Protein AF-A0A2U2BM88-F1 (afdb_monomer_lite)

Secondary structure (DSSP, 8-state):
------HHHHHHHBT-EEEEEETTTTEEEEEEEETTEEEE-SS--SS-SEEEEE-HHHHHHHHTTSS-HHHHHHTTSEEEEE-HHHHHHHHHHHHH--TTTS-HHHHHHHHHHHHHHHHHS--------

Foldseek 3Di:
DQQDQDPVLLVVQAPAWEWEEAPVVRFIWIWGRHPSDIDTDPDDDPDGQKYKYAHPVVVVCLLVVVDQPVRCVVVVRIDMDHDVVNSVSVSVSSVVDHNVVPDVVVVVVVVVVRVVVVVPDPPDDPDDD

InterPro domains:
  IPR003033 SCP2 sterol-binding domain [PF02036] (9-95)
  IPR036527 SCP2 sterol-binding domain superfamily [SSF55718] (12-101)

Radius of gyration: 15.26 Å; chains: 1; bounding box: 35×35×44 Å

Sequence (129 aa):
MRPHLPADIAERLEGRALRIQVADAGLAFDYTWRQGAFYPLSARAQSPDLILKADLWAFYQLLQRQEDPDTLFFNRRLSIEGDTELGLMVKNTLDALDPDILHPRAVLKQGKAALQDVLRRPIRTPASS

Structure (mmCIF, N/CA/C/O backbone):
data_AF-A0A2U2BM88-F1
#
_entry.id   AF-A0A2U2BM88-F1
#
loop_
_atom_site.group_PDB
_atom_site.id
_atom_site.type_symbol
_atom_site.label_atom_id
_atom_site.label_alt_id
_atom_site.label_comp_id
_atom_site.label_asym_id
_atom_site.label_entity_id
_atom_site.label_seq_id
_atom_site.pdbx_PDB_ins_code
_atom_site.Cartn_x
_atom_site.Cartn_y
_atom_site.Cartn_z
_atom_site.occupancy
_atom_site.B_iso_or_equiv
_atom_site.auth_seq_id
_atom_site.auth_comp_id
_atom_site.auth_asym_id
_atom_site.auth_atom_id
_atom_site.pdbx_PDB_model_num
ATOM 1 N N . MET A 1 1 ? -2.262 -14.088 -15.807 1.00 33.41 1 MET A N 1
ATOM 2 C CA . MET A 1 1 ? -0.830 -14.293 -15.495 1.00 33.41 1 MET A CA 1
ATOM 3 C C . MET A 1 1 ? -0.666 -14.255 -13.983 1.00 33.41 1 MET A C 1
ATOM 5 O O . MET A 1 1 ? -1.293 -13.408 -13.362 1.00 33.41 1 MET A O 1
ATOM 9 N N . ARG A 1 2 ? 0.070 -15.194 -13.373 1.00 41.22 2 ARG A N 1
ATOM 10 C CA . ARG A 1 2 ? 0.399 -15.109 -11.938 1.00 41.22 2 ARG A CA 1
ATOM 11 C C . ARG A 1 2 ? 1.487 -14.039 -11.780 1.00 41.22 2 ARG A C 1
ATOM 13 O O . ARG A 1 2 ? 2.423 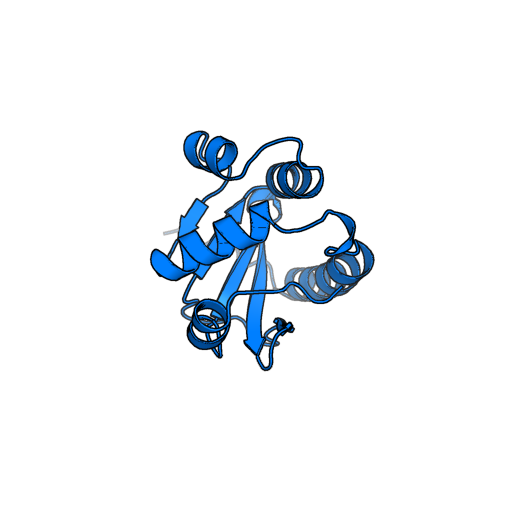-14.092 -12.577 1.00 41.22 2 ARG A O 1
ATOM 20 N N . PRO A 1 3 ? 1.384 -13.092 -10.832 1.00 49.81 3 PRO A N 1
ATOM 21 C CA . PRO A 1 3 ? 2.486 -12.175 -10.559 1.00 49.81 3 PRO A CA 1
ATOM 22 C C . PRO A 1 3 ? 3.726 -13.012 -10.224 1.00 49.81 3 PRO A C 1
ATOM 24 O O . PRO A 1 3 ? 3.693 -13.835 -9.309 1.00 49.81 3 PRO A O 1
ATOM 27 N N . HIS A 1 4 ? 4.781 -12.889 -11.030 1.00 49.75 4 HIS A N 1
ATOM 28 C CA . HIS A 1 4 ? 6.024 -13.621 -10.812 1.00 49.75 4 HIS A CA 1
ATOM 29 C C . HIS A 1 4 ? 6.876 -12.812 -9.839 1.00 49.75 4 HIS A C 1
ATOM 31 O O . HIS A 1 4 ? 7.665 -11.963 -10.242 1.00 49.75 4 HIS A O 1
ATOM 37 N N . LEU A 1 5 ? 6.644 -13.030 -8.548 1.00 59.03 5 LEU A N 1
ATOM 38 C CA . LEU A 1 5 ? 7.544 -12.540 -7.514 1.00 59.03 5 LEU A CA 1
ATOM 39 C C . LEU A 1 5 ? 8.797 -13.428 -7.503 1.00 59.03 5 LEU A C 1
ATOM 41 O O . LEU A 1 5 ? 8.654 -14.654 -7.541 1.00 59.03 5 LEU A O 1
ATOM 45 N N . PRO A 1 6 ? 10.004 -12.840 -7.460 1.00 64.56 6 PRO A N 1
ATOM 46 C CA . PRO A 1 6 ? 11.239 -13.571 -7.196 1.00 64.56 6 PRO A CA 1
ATOM 47 C C . PRO A 1 6 ? 11.098 -14.497 -5.973 1.00 64.56 6 PRO A C 1
ATOM 49 O O . PRO A 1 6 ? 10.375 -14.186 -5.024 1.00 64.56 6 PRO A O 1
ATOM 52 N N . ALA A 1 7 ? 11.716 -15.679 -6.014 1.00 64.62 7 ALA A N 1
ATOM 53 C CA . ALA A 1 7 ? 11.485 -16.732 -5.015 1.00 64.62 7 ALA A CA 1
ATOM 54 C C . ALA A 1 7 ? 11.897 -16.314 -3.589 1.00 64.62 7 ALA A C 1
ATOM 56 O O . ALA A 1 7 ? 11.189 -16.600 -2.627 1.00 64.62 7 ALA A O 1
ATOM 57 N N . ASP A 1 8 ? 12.989 -15.564 -3.479 1.00 66.31 8 ASP A N 1
ATOM 58 C CA . ASP A 1 8 ? 13.488 -14.923 -2.260 1.00 66.31 8 ASP A CA 1
ATOM 59 C C . ASP A 1 8 ? 12.481 -13.927 -1.666 1.00 66.31 8 ASP A C 1
ATOM 61 O O . ASP A 1 8 ? 12.292 -13.844 -0.454 1.00 66.31 8 ASP A O 1
ATOM 65 N N . ILE A 1 9 ? 11.779 -13.201 -2.530 1.00 66.25 9 ILE A N 1
ATOM 66 C CA . ILE A 1 9 ? 10.736 -12.253 -2.147 1.00 66.25 9 ILE A CA 1
ATOM 67 C C . ILE A 1 9 ? 9.479 -12.987 -1.659 1.00 66.25 9 ILE A C 1
ATOM 69 O O . ILE A 1 9 ? 8.889 -12.616 -0.641 1.00 66.25 9 ILE A O 1
ATOM 73 N N . ALA A 1 10 ? 9.078 -14.049 -2.362 1.00 65.94 10 ALA A N 1
ATOM 74 C CA . ALA A 1 10 ? 7.913 -14.849 -2.000 1.00 65.94 10 ALA A CA 1
ATOM 75 C C . ALA A 1 10 ? 8.076 -15.518 -0.624 1.00 65.94 10 ALA A C 1
ATOM 77 O O . ALA A 1 10 ? 7.137 -15.492 0.170 1.00 65.94 10 ALA A O 1
ATOM 78 N N . GLU A 1 11 ? 9.261 -16.054 -0.313 1.00 71.56 11 GLU A N 1
ATOM 79 C CA . GLU A 1 11 ? 9.562 -16.631 1.006 1.00 71.56 11 GLU A CA 1
ATOM 80 C C . GLU A 1 11 ? 9.498 -15.593 2.127 1.00 71.56 11 GLU A C 1
ATOM 82 O O . GLU A 1 11 ? 9.008 -15.875 3.219 1.00 71.56 11 GLU A O 1
ATOM 87 N N . ARG A 1 12 ? 9.955 -14.366 1.864 1.00 71.31 12 ARG A N 1
ATOM 88 C CA . ARG A 1 12 ? 9.958 -13.297 2.868 1.00 71.31 12 ARG A CA 1
ATOM 89 C C . ARG A 1 12 ? 8.579 -12.722 3.161 1.00 71.31 12 ARG A C 1
ATOM 91 O O . ARG A 1 12 ? 8.350 -12.271 4.285 1.00 71.31 12 ARG A O 1
ATOM 98 N N . LEU A 1 13 ? 7.691 -12.717 2.171 1.00 71.50 13 LEU A N 1
ATOM 99 C CA . LEU A 1 13 ? 6.299 -12.292 2.319 1.00 71.50 13 LEU A CA 1
ATOM 100 C C . LEU A 1 13 ? 5.420 -13.372 2.966 1.00 71.50 13 LEU A C 1
ATOM 102 O O . LEU A 1 13 ? 4.385 -13.034 3.546 1.00 71.50 13 LEU A O 1
ATOM 106 N N . GLU A 1 14 ? 5.815 -14.645 2.876 1.00 79.81 14 GLU A N 1
ATOM 107 C CA . GLU A 1 14 ? 5.028 -15.782 3.354 1.00 79.81 14 GLU A CA 1
ATOM 108 C C . GLU A 1 14 ? 4.610 -15.602 4.824 1.00 79.81 14 GLU A C 1
ATOM 110 O O . GLU A 1 14 ? 5.427 -15.424 5.728 1.00 79.81 14 GLU A O 1
ATOM 115 N N . GLY A 1 15 ? 3.299 -15.623 5.066 1.00 79.00 15 GLY A N 1
ATOM 116 C CA . GLY A 1 15 ? 2.716 -15.520 6.403 1.00 79.00 15 GLY A CA 1
ATOM 117 C C . GLY A 1 15 ? 2.721 -14.122 7.030 1.00 79.00 15 GLY A C 1
ATOM 118 O O . GLY A 1 15 ? 2.105 -13.959 8.084 1.00 79.00 15 GLY A O 1
ATOM 119 N N . ARG A 1 16 ? 3.329 -13.114 6.392 1.00 84.50 16 ARG A N 1
ATOM 120 C CA . ARG A 1 16 ? 3.327 -11.730 6.888 1.00 84.50 16 ARG A CA 1
ATOM 121 C C . ARG A 1 16 ? 1.996 -11.033 6.637 1.00 84.50 16 ARG A C 1
ATOM 123 O O . ARG A 1 16 ? 1.276 -11.371 5.692 1.00 84.50 16 ARG A O 1
ATOM 130 N N . ALA A 1 17 ? 1.658 -10.076 7.494 1.00 88.38 17 ALA A N 1
ATOM 131 C CA . ALA A 1 17 ? 0.442 -9.282 7.418 1.00 88.38 17 ALA A CA 1
ATOM 132 C C . ALA A 1 17 ? 0.713 -7.934 6.737 1.00 88.38 17 ALA A C 1
ATOM 134 O O . ALA A 1 17 ? 1.422 -7.076 7.258 1.00 88.38 17 ALA A O 1
ATOM 135 N N . LEU A 1 18 ? 0.090 -7.731 5.582 1.00 85.50 18 LEU A N 1
ATOM 136 C CA . LEU A 1 18 ? 0.124 -6.500 4.805 1.00 85.50 18 LEU A CA 1
ATOM 137 C C . LEU A 1 18 ? -1.191 -5.744 4.985 1.00 85.50 18 LEU A C 1
ATOM 139 O O . LEU A 1 18 ? -2.255 -6.325 4.800 1.00 85.50 18 LEU A O 1
ATOM 143 N N . ARG A 1 19 ? -1.144 -4.445 5.261 1.00 88.25 19 ARG A N 1
ATOM 144 C CA . ARG A 1 19 ? -2.326 -3.580 5.296 1.00 88.25 19 ARG A CA 1
ATOM 145 C C . ARG A 1 19 ? -2.321 -2.608 4.127 1.00 88.25 19 ARG A C 1
ATOM 147 O O . ARG A 1 19 ? -1.340 -1.911 3.912 1.00 88.25 19 ARG A O 1
ATOM 154 N N . ILE A 1 20 ? -3.452 -2.494 3.440 1.00 86.50 20 ILE A N 1
ATOM 155 C CA . ILE A 1 20 ? -3.740 -1.412 2.493 1.00 86.50 20 ILE A CA 1
ATOM 156 C C . ILE A 1 20 ? -4.779 -0.497 3.134 1.00 86.50 20 ILE A C 1
ATOM 158 O O . ILE A 1 20 ? -5.875 -0.948 3.466 1.00 86.50 20 ILE A O 1
ATOM 162 N N . GLN A 1 21 ? -4.450 0.777 3.313 1.00 90.25 21 GLN A N 1
ATOM 163 C CA . GLN A 1 21 ? -5.304 1.783 3.931 1.00 90.25 21 GLN A CA 1
ATOM 164 C C . GLN A 1 21 ? -5.658 2.888 2.934 1.00 90.25 21 GLN A C 1
ATOM 166 O O . GLN A 1 21 ? -4.780 3.580 2.427 1.00 90.25 21 GLN A O 1
ATOM 171 N N . VAL A 1 22 ? -6.957 3.081 2.712 1.00 88.44 22 VAL A N 1
ATOM 172 C CA . VAL A 1 22 ? -7.513 4.168 1.900 1.00 88.44 22 VAL A CA 1
ATOM 173 C C . VAL A 1 22 ? -7.887 5.304 2.850 1.00 88.44 22 VAL A C 1
ATOM 175 O O . VAL A 1 22 ? -8.869 5.194 3.591 1.00 88.44 22 VAL A O 1
ATOM 178 N N . ALA A 1 23 ? -7.037 6.328 2.923 1.00 89.00 23 ALA A N 1
ATOM 179 C CA . ALA A 1 23 ? -7.056 7.316 4.001 1.00 89.00 23 ALA A CA 1
ATOM 180 C C . ALA A 1 23 ? -8.306 8.211 3.969 1.00 89.00 23 ALA A C 1
ATOM 182 O O . ALA A 1 23 ? -8.996 8.307 4.985 1.00 89.00 23 ALA A O 1
ATOM 183 N N . ASP A 1 24 ? -8.632 8.776 2.808 1.00 87.56 24 ASP A N 1
ATOM 184 C CA . ASP A 1 24 ? -9.841 9.570 2.546 1.00 87.56 24 ASP A CA 1
ATOM 185 C C . ASP A 1 24 ? -11.163 8.810 2.776 1.00 87.56 24 ASP A C 1
ATOM 187 O O . ASP A 1 24 ? -12.164 9.415 3.157 1.00 87.56 24 ASP A O 1
ATOM 191 N N . ALA A 1 25 ? -11.173 7.483 2.612 1.00 82.94 25 ALA A N 1
ATOM 192 C CA . ALA A 1 25 ? -12.351 6.642 2.852 1.00 82.94 25 ALA A CA 1
ATOM 193 C C . ALA A 1 25 ? -12.413 6.017 4.263 1.00 82.94 25 ALA A C 1
ATOM 195 O O . ALA A 1 25 ? -13.406 5.373 4.608 1.00 82.94 25 ALA A O 1
ATOM 196 N N . GLY A 1 26 ? -11.352 6.131 5.071 1.00 86.50 26 GLY A N 1
ATOM 197 C CA . GLY A 1 26 ? -11.249 5.457 6.372 1.00 86.50 26 GLY A CA 1
ATOM 198 C C . GLY A 1 26 ? -11.242 3.920 6.294 1.00 86.50 26 GLY A C 1
ATOM 199 O O . GLY A 1 26 ? -11.495 3.245 7.297 1.00 86.50 26 GLY A O 1
ATOM 200 N N . LEU A 1 27 ? -10.960 3.350 5.118 1.00 84.81 27 LEU A N 1
ATOM 201 C CA . LEU A 1 27 ? -10.968 1.905 4.877 1.00 84.81 27 LEU A CA 1
ATOM 202 C C . LEU A 1 27 ? -9.579 1.311 5.095 1.00 84.81 27 LEU A C 1
ATOM 204 O O . LEU A 1 27 ? -8.565 1.929 4.779 1.00 84.81 27 LEU A O 1
ATOM 208 N N . ALA A 1 28 ? -9.530 0.080 5.601 1.00 85.62 28 ALA A N 1
ATOM 209 C CA . ALA A 1 28 ? -8.301 -0.698 5.643 1.00 85.62 28 ALA A CA 1
ATOM 210 C C . ALA A 1 28 ? -8.589 -2.174 5.380 1.00 85.62 28 ALA A C 1
ATOM 212 O O . ALA A 1 28 ? -9.561 -2.722 5.904 1.00 85.62 28 ALA A O 1
ATOM 213 N N . PHE A 1 29 ? -7.717 -2.793 4.598 1.00 81.69 29 PHE A N 1
ATOM 214 C CA . PHE A 1 29 ? -7.799 -4.179 4.170 1.00 81.69 29 PHE A CA 1
ATOM 215 C C . PHE A 1 29 ? -6.493 -4.868 4.529 1.00 81.69 29 PHE A C 1
ATOM 217 O O . PHE A 1 29 ? -5.427 -4.388 4.146 1.00 81.69 29 PHE A O 1
ATOM 224 N N . ASP A 1 30 ? -6.586 -5.985 5.239 1.00 84.69 30 ASP A N 1
ATOM 225 C CA . ASP A 1 30 ? -5.414 -6.750 5.637 1.00 84.69 30 ASP A CA 1
ATOM 226 C C . ASP A 1 30 ? -5.312 -8.012 4.778 1.00 84.69 30 ASP A C 1
ATOM 228 O O . ASP A 1 30 ? -6.305 -8.702 4.534 1.00 84.69 30 ASP A O 1
ATOM 232 N N . TYR A 1 31 ? -4.105 -8.310 4.321 1.00 80.81 31 TYR A N 1
ATOM 233 C CA . TYR A 1 31 ? -3.773 -9.432 3.459 1.00 80.81 31 TYR A CA 1
ATOM 234 C C . TYR A 1 31 ? -2.583 -10.188 4.025 1.00 80.81 31 TYR A C 1
ATOM 236 O O . TYR A 1 31 ? -1.791 -9.660 4.800 1.00 80.81 31 TYR A O 1
ATOM 244 N N . THR A 1 32 ? -2.431 -11.427 3.588 1.00 81.25 32 THR A N 1
ATOM 245 C CA . THR A 1 32 ? -1.222 -12.211 3.791 1.00 81.25 32 THR A CA 1
ATOM 246 C C . THR A 1 32 ? -0.809 -12.850 2.479 1.00 81.25 32 THR A C 1
ATOM 248 O O . THR A 1 32 ? -1.661 -13.193 1.657 1.00 81.25 32 THR A O 1
ATOM 251 N N . TRP A 1 33 ? 0.490 -12.993 2.259 1.00 71.12 33 TRP A N 1
ATOM 252 C CA . TRP A 1 33 ? 0.996 -13.790 1.152 1.00 71.12 33 TRP A CA 1
ATOM 253 C C . TRP A 1 33 ? 1.106 -15.239 1.608 1.00 71.12 33 TRP A C 1
ATOM 255 O O . TRP A 1 33 ? 1.736 -15.518 2.630 1.00 71.12 33 TRP A O 1
ATOM 265 N N . ARG A 1 34 ? 0.453 -16.151 0.886 1.00 70.00 34 ARG A N 1
ATOM 266 C CA . ARG A 1 34 ? 0.594 -17.591 1.108 1.00 70.00 34 ARG A CA 1
ATOM 267 C C . ARG A 1 34 ? 0.617 -18.342 -0.205 1.00 70.00 34 ARG A C 1
ATOM 269 O O . ARG A 1 34 ? -0.161 -18.024 -1.099 1.00 70.00 34 ARG A O 1
ATOM 276 N N . GLN A 1 35 ? 1.458 -19.364 -0.324 1.00 69.69 35 GLN A N 1
ATOM 277 C CA . GLN A 1 35 ? 1.456 -20.282 -1.478 1.00 69.69 35 GLN A CA 1
ATOM 278 C C . GLN A 1 35 ? 1.481 -19.571 -2.850 1.00 69.69 35 GLN A C 1
ATOM 280 O O . GLN A 1 35 ? 0.837 -20.009 -3.807 1.00 69.69 35 GLN A O 1
ATOM 285 N N . GLY A 1 36 ? 2.196 -18.449 -2.957 1.00 63.94 36 GLY A N 1
ATOM 286 C CA . GLY A 1 36 ? 2.323 -17.719 -4.219 1.00 63.94 36 GLY A CA 1
ATOM 287 C C . GLY A 1 36 ? 1.151 -16.789 -4.574 1.00 63.94 36 GLY A C 1
ATOM 288 O O . GLY A 1 36 ? 1.025 -16.407 -5.740 1.00 63.94 36 GLY A O 1
ATOM 289 N N . ALA A 1 37 ? 0.273 -16.449 -3.623 1.00 63.28 37 ALA A N 1
ATOM 290 C CA . ALA A 1 37 ? -0.830 -15.512 -3.841 1.00 63.28 37 ALA A CA 1
ATOM 291 C C . ALA A 1 37 ? -1.173 -14.677 -2.593 1.00 63.28 37 ALA A C 1
ATOM 293 O O . ALA A 1 37 ? -0.918 -15.079 -1.457 1.00 63.28 37 ALA A O 1
ATOM 294 N N . PHE A 1 38 ? -1.817 -13.524 -2.808 1.00 70.25 38 PHE A N 1
ATOM 295 C CA . PHE A 1 38 ? -2.397 -12.715 -1.734 1.00 70.25 38 PHE A CA 1
ATOM 296 C C . PHE A 1 38 ? -3.752 -13.274 -1.290 1.00 70.25 38 PHE A C 1
ATOM 298 O O . PHE A 1 38 ? -4.670 -13.434 -2.098 1.00 70.25 38 PHE A O 1
ATOM 305 N N . TYR A 1 39 ? -3.896 -13.498 0.013 1.00 72.56 39 TYR A N 1
ATOM 306 C CA . TYR A 1 39 ? -5.131 -13.916 0.664 1.00 72.56 39 TYR A CA 1
ATOM 307 C C . TYR A 1 39 ? -5.625 -12.822 1.611 1.00 72.56 39 TYR A C 1
ATOM 309 O O . TYR A 1 39 ? -4.827 -12.288 2.381 1.00 72.56 39 TYR A O 1
ATOM 317 N N . PRO A 1 40 ? -6.925 -12.484 1.600 1.00 74.44 40 PRO A N 1
ATOM 318 C CA . PRO A 1 40 ? -7.478 -11.553 2.573 1.00 74.44 40 PRO A CA 1
ATOM 319 C C . PRO A 1 40 ? -7.455 -12.174 3.975 1.00 74.44 40 PRO A C 1
ATOM 321 O O . PRO A 1 40 ? -7.824 -13.338 4.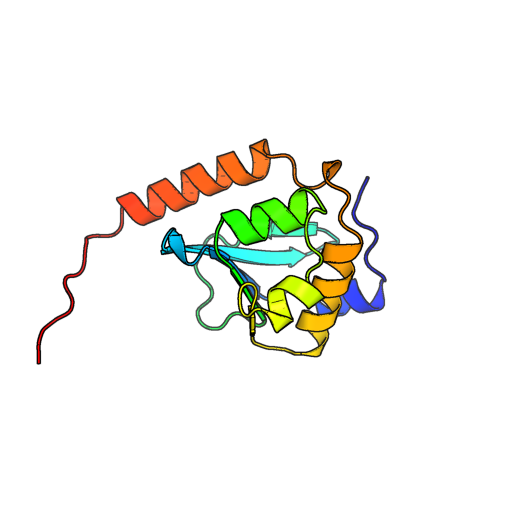155 1.00 74.44 40 PRO A O 1
ATOM 324 N N . LEU A 1 41 ? -7.067 -11.386 4.974 1.00 75.25 41 LEU A N 1
ATOM 325 C CA . LEU A 1 41 ? -7.225 -11.743 6.378 1.00 75.25 41 LEU A CA 1
ATOM 326 C C . LEU A 1 41 ? -8.651 -11.399 6.820 1.00 75.25 41 LEU A C 1
ATOM 328 O O . LEU A 1 41 ? -9.127 -10.279 6.654 1.00 75.25 41 LEU A O 1
ATOM 332 N N . SER A 1 42 ? -9.353 -12.381 7.383 1.00 70.88 42 SER A N 1
ATOM 333 C CA . SER A 1 42 ? -10.736 -12.231 7.855 1.00 70.88 42 SER A CA 1
ATOM 334 C C . SER A 1 42 ? -10.855 -11.411 9.143 1.00 70.88 42 SER A C 1
ATOM 336 O O . SER A 1 42 ? -11.931 -10.898 9.441 1.00 70.88 42 SER A O 1
ATOM 338 N N . ALA A 1 43 ? -9.759 -11.257 9.888 1.00 76.56 43 ALA A N 1
ATOM 339 C CA . ALA A 1 43 ? -9.663 -10.386 11.051 1.00 76.56 43 ALA A CA 1
ATOM 340 C C . ALA A 1 43 ? -8.570 -9.337 10.837 1.00 76.56 43 ALA A C 1
ATOM 342 O O . ALA A 1 43 ? -7.556 -9.600 10.189 1.00 76.56 43 ALA A O 1
ATOM 343 N N . ARG A 1 44 ? -8.772 -8.153 11.420 1.00 79.44 44 ARG A N 1
ATOM 344 C CA . ARG A 1 44 ? -7.801 -7.062 11.356 1.00 79.44 44 ARG A CA 1
ATOM 345 C C . ARG A 1 44 ? -6.551 -7.436 12.156 1.00 79.44 44 ARG A C 1
ATOM 347 O O . ARG A 1 44 ? -6.645 -7.730 13.347 1.00 79.44 44 ARG A O 1
ATOM 354 N N . ALA A 1 45 ? -5.392 -7.413 11.510 1.00 81.31 45 ALA A N 1
ATOM 355 C CA . ALA A 1 45 ? -4.102 -7.640 12.139 1.00 81.31 45 ALA A CA 1
ATOM 356 C C . ALA A 1 45 ? -3.830 -6.537 13.172 1.00 81.31 45 ALA A C 1
ATOM 358 O O . ALA A 1 45 ? -3.960 -5.343 12.880 1.00 81.31 45 ALA A O 1
ATOM 359 N N . GLN A 1 46 ? -3.461 -6.925 14.390 1.00 81.31 46 GLN A N 1
ATOM 360 C CA . GLN A 1 46 ? -3.155 -5.961 15.452 1.00 81.31 46 GLN A CA 1
ATOM 361 C C . GLN A 1 46 ? -1.859 -5.198 15.144 1.00 81.31 46 GLN A C 1
ATOM 363 O O . GLN A 1 46 ? -1.805 -3.983 15.312 1.00 81.31 46 GLN A O 1
ATOM 368 N N . SER A 1 47 ? -0.867 -5.903 14.601 1.00 85.19 47 SER A N 1
ATOM 369 C CA . SER A 1 47 ? 0.438 -5.381 14.198 1.00 85.19 47 SER A CA 1
ATOM 370 C C . SER A 1 47 ? 0.766 -5.861 12.777 1.00 85.19 47 SER A C 1
ATOM 372 O O . SER A 1 47 ? 1.376 -6.919 12.626 1.00 85.19 47 SER A O 1
ATOM 374 N N . PRO A 1 48 ? 0.294 -5.168 11.725 1.00 89.25 48 PRO A N 1
ATOM 375 C CA . PRO A 1 48 ? 0.710 -5.486 10.362 1.00 89.25 48 PRO A CA 1
ATOM 376 C C . PRO A 1 48 ? 2.216 -5.235 10.193 1.00 89.25 48 PRO A C 1
ATOM 378 O O . PRO A 1 48 ? 2.735 -4.239 10.695 1.00 89.25 48 PRO A O 1
ATOM 381 N N . ASP A 1 49 ? 2.895 -6.124 9.473 1.00 89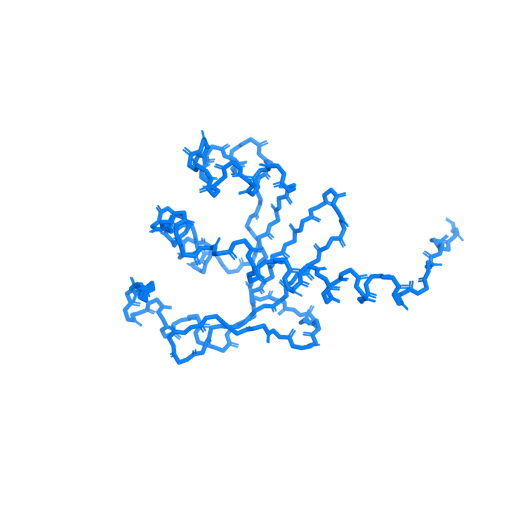.75 49 ASP A N 1
ATOM 382 C CA . ASP A 1 49 ? 4.326 -6.030 9.162 1.00 89.75 49 ASP A CA 1
ATOM 383 C C . ASP A 1 49 ? 4.628 -4.902 8.167 1.00 89.75 49 ASP A C 1
ATOM 385 O O . ASP A 1 49 ? 5.732 -4.357 8.145 1.00 89.75 49 ASP A O 1
ATOM 389 N N . LEU A 1 50 ? 3.641 -4.557 7.336 1.00 89.19 50 LEU A N 1
ATOM 390 C CA . LEU A 1 50 ? 3.726 -3.461 6.384 1.00 89.19 50 LEU A CA 1
ATOM 391 C C . LEU A 1 50 ? 2.358 -2.802 6.188 1.00 89.19 50 LEU A C 1
ATOM 393 O O . LEU A 1 50 ? 1.336 -3.483 6.085 1.00 89.19 50 LEU A O 1
ATOM 397 N N . ILE A 1 51 ? 2.336 -1.478 6.099 1.00 90.44 51 ILE A N 1
ATOM 398 C CA . ILE A 1 51 ? 1.155 -0.665 5.820 1.00 90.44 51 ILE A CA 1
ATOM 399 C C . ILE A 1 51 ? 1.441 0.187 4.586 1.00 90.44 51 ILE A C 1
ATOM 401 O O . ILE A 1 51 ? 2.340 1.021 4.611 1.00 90.44 51 ILE A O 1
ATOM 405 N N . LEU A 1 52 ? 0.643 0.021 3.534 1.00 88.69 52 LEU A N 1
ATOM 406 C CA . LEU A 1 52 ? 0.521 1.001 2.460 1.00 88.69 52 LEU A CA 1
ATOM 407 C C . LEU A 1 52 ? -0.670 1.891 2.741 1.00 88.69 52 LEU A C 1
ATOM 409 O O . LEU A 1 52 ? -1.783 1.396 2.934 1.00 88.69 52 LEU A O 1
ATOM 413 N N . LYS A 1 53 ? -0.465 3.198 2.686 1.00 92.19 53 LYS A N 1
ATOM 414 C CA . LYS A 1 53 ? -1.527 4.171 2.900 1.00 92.19 53 LYS A CA 1
ATOM 415 C C . LYS A 1 53 ? -1.497 5.233 1.815 1.00 92.19 53 LYS A C 1
ATOM 417 O O . LYS A 1 53 ? -0.463 5.839 1.564 1.00 92.19 53 LYS A O 1
ATOM 422 N N . ALA A 1 54 ? -2.646 5.472 1.201 1.00 89.62 54 ALA A N 1
ATOM 423 C CA . ALA A 1 54 ? -2.845 6.539 0.230 1.00 89.62 54 ALA A CA 1
ATOM 424 C C . ALA A 1 54 ? -4.332 6.905 0.164 1.00 89.62 54 ALA A C 1
ATOM 426 O O . ALA A 1 54 ? -5.181 6.170 0.674 1.00 89.62 54 ALA A O 1
ATOM 427 N N . ASP A 1 55 ? -4.659 8.024 -0.472 1.00 90.75 55 ASP A N 1
ATOM 428 C CA . ASP A 1 55 ? -6.045 8.319 -0.845 1.00 90.75 55 ASP A CA 1
ATOM 429 C C . ASP A 1 55 ? -6.479 7.447 -2.027 1.00 90.75 55 ASP A C 1
ATOM 431 O O . ASP A 1 55 ? -5.646 6.988 -2.821 1.00 90.75 55 ASP A O 1
ATOM 435 N N . LEU A 1 56 ? -7.789 7.246 -2.188 1.00 87.00 56 LEU A N 1
ATOM 436 C CA . LEU A 1 56 ? -8.332 6.424 -3.270 1.00 87.00 56 LEU A CA 1
ATOM 437 C C . LEU A 1 56 ? -7.844 6.897 -4.644 1.00 87.00 56 LEU A C 1
ATOM 439 O O . LEU A 1 56 ? -7.524 6.081 -5.508 1.00 87.00 56 LEU A O 1
ATOM 443 N N . TRP A 1 57 ? -7.746 8.215 -4.831 1.00 88.94 57 TRP A N 1
ATOM 444 C CA . TRP A 1 57 ? -7.254 8.803 -6.073 1.00 88.94 57 TRP A CA 1
ATOM 445 C C . TRP A 1 57 ? -5.780 8.479 -6.346 1.00 88.94 57 TRP A C 1
ATOM 447 O O . TRP A 1 57 ? -5.422 8.177 -7.479 1.00 88.94 57 TRP A O 1
ATOM 457 N N . ALA A 1 58 ? -4.924 8.485 -5.323 1.00 87.56 58 ALA A N 1
ATOM 458 C CA . ALA A 1 58 ? -3.516 8.129 -5.484 1.00 87.56 58 ALA A CA 1
ATOM 459 C C . ALA A 1 58 ? -3.354 6.640 -5.831 1.00 87.56 58 ALA A C 1
ATOM 461 O O . ALA A 1 58 ? -2.596 6.304 -6.739 1.00 87.56 58 ALA A O 1
ATOM 462 N N . PHE A 1 59 ? -4.136 5.753 -5.202 1.00 84.25 59 PHE A N 1
ATOM 463 C CA . PHE A 1 59 ? -4.195 4.352 -5.631 1.00 84.25 59 PHE A CA 1
ATOM 464 C C . PHE A 1 59 ? -4.687 4.216 -7.072 1.00 84.25 59 PHE A C 1
ATOM 466 O O . PHE A 1 59 ? -4.108 3.458 -7.840 1.00 84.25 59 PHE A O 1
ATOM 473 N N . TYR A 1 60 ? -5.717 4.963 -7.470 1.00 84.25 60 TYR A N 1
ATOM 474 C CA . TYR A 1 60 ? -6.195 4.952 -8.851 1.00 84.25 60 TYR A CA 1
ATOM 475 C C . TYR A 1 60 ? -5.112 5.399 -9.845 1.00 84.25 60 TYR A C 1
ATOM 477 O O . TYR A 1 60 ? -4.937 4.757 -10.878 1.00 84.25 60 TYR A O 1
ATOM 485 N N . GLN A 1 61 ? -4.339 6.441 -9.526 1.00 86.31 61 GLN A N 1
ATOM 486 C CA . GLN A 1 61 ? -3.231 6.887 -10.374 1.00 86.31 61 GLN A CA 1
ATOM 487 C C . GLN A 1 61 ? -2.124 5.832 -10.507 1.00 86.31 61 GLN A C 1
ATOM 489 O O . GLN A 1 61 ? -1.629 5.650 -11.619 1.00 86.31 61 GLN A O 1
ATOM 494 N N . LEU A 1 62 ? -1.802 5.095 -9.434 1.00 80.56 62 LEU A N 1
ATOM 495 C CA . LEU A 1 62 ? -0.882 3.948 -9.495 1.00 80.56 62 LEU A CA 1
ATOM 496 C C . LEU A 1 62 ? -1.401 2.861 -10.438 1.00 80.56 62 LEU A C 1
ATOM 498 O O . LEU A 1 62 ? -0.675 2.400 -11.314 1.00 80.56 62 LEU A O 1
ATOM 502 N N . LEU A 1 63 ? -2.674 2.479 -10.295 1.00 77.88 63 LEU A N 1
ATOM 503 C CA . LEU A 1 63 ? -3.290 1.434 -11.123 1.00 77.88 63 LEU A CA 1
ATOM 504 C C . LEU A 1 63 ? -3.306 1.803 -12.603 1.00 77.88 63 LEU A C 1
ATOM 506 O O . LEU A 1 63 ? -3.062 0.955 -13.455 1.00 77.88 63 LEU A O 1
ATOM 510 N N . GLN A 1 64 ? -3.569 3.073 -12.902 1.00 79.62 64 GLN A N 1
ATOM 511 C CA . GLN A 1 64 ? -3.597 3.588 -14.267 1.00 79.62 64 GLN A CA 1
ATOM 512 C C . GLN A 1 64 ? -2.202 3.938 -14.806 1.00 79.62 64 GLN A C 1
ATOM 514 O O . GLN A 1 64 ? -2.116 4.451 -15.921 1.00 79.62 64 GLN A O 1
ATOM 519 N N . ARG A 1 65 ? -1.131 3.709 -14.026 1.00 78.94 65 ARG A N 1
ATOM 520 C CA . ARG A 1 65 ? 0.246 4.139 -14.327 1.00 78.94 65 ARG A CA 1
ATOM 521 C C . ARG A 1 65 ? 0.344 5.623 -14.717 1.00 78.94 65 ARG A C 1
ATOM 523 O O . ARG A 1 65 ? 1.168 6.003 -15.542 1.00 78.94 65 ARG A O 1
ATOM 530 N N . GLN A 1 66 ? -0.526 6.459 -14.149 1.00 86.50 66 GLN A N 1
ATOM 531 C CA . GLN A 1 66 ? -0.498 7.912 -14.352 1.00 86.50 66 GLN A CA 1
ATOM 532 C C . GLN A 1 66 ? 0.584 8.578 -13.506 1.00 86.50 66 GLN A C 1
ATOM 534 O O . GLN A 1 66 ? 1.142 9.586 -13.918 1.00 86.50 66 GLN A O 1
ATOM 539 N N . GLU A 1 67 ? 0.847 8.017 -12.328 1.00 86.56 67 GLU A N 1
ATOM 540 C CA . GLU A 1 67 ? 1.893 8.443 -11.403 1.00 86.56 67 GLU A CA 1
ATOM 541 C C . GLU A 1 67 ? 2.625 7.194 -10.919 1.00 86.56 67 GLU A C 1
ATOM 543 O O . GLU A 1 67 ? 1.993 6.163 -10.668 1.00 86.56 67 GLU A O 1
ATOM 548 N N . ASP A 1 68 ? 3.939 7.288 -10.770 1.00 85.56 68 ASP A N 1
ATOM 549 C CA . ASP A 1 68 ? 4.756 6.232 -10.185 1.00 85.56 68 ASP A CA 1
ATOM 550 C C . ASP A 1 68 ? 4.738 6.300 -8.636 1.00 85.56 68 ASP A C 1
ATOM 552 O O . ASP A 1 68 ? 4.448 7.352 -8.044 1.00 85.56 68 ASP A O 1
ATOM 556 N N . PRO A 1 69 ? 5.007 5.180 -7.937 1.00 84.25 69 PRO A N 1
ATOM 557 C CA . PRO A 1 69 ? 4.967 5.141 -6.478 1.00 84.25 69 PRO A CA 1
ATOM 558 C C . PRO A 1 69 ? 6.027 6.019 -5.816 1.00 84.25 69 PRO A C 1
ATOM 560 O O . PRO A 1 69 ? 5.762 6.525 -4.724 1.00 84.25 69 PRO A O 1
ATOM 563 N N . ASP A 1 70 ? 7.177 6.249 -6.455 1.00 87.38 70 ASP A N 1
ATOM 564 C CA . ASP A 1 70 ? 8.212 7.132 -5.918 1.00 87.38 70 ASP A CA 1
ATOM 565 C C . ASP A 1 70 ? 7.719 8.584 -5.906 1.00 87.38 70 ASP A C 1
ATOM 567 O O . ASP A 1 70 ? 7.758 9.238 -4.863 1.00 87.38 70 ASP A O 1
ATOM 571 N N . THR A 1 71 ? 7.148 9.069 -7.009 1.00 89.44 71 THR A N 1
ATOM 572 C CA . THR A 1 71 ? 6.544 10.404 -7.114 1.00 89.44 71 THR A CA 1
ATOM 573 C C . THR A 1 71 ? 5.440 10.603 -6.078 1.00 89.44 71 THR A C 1
ATOM 575 O O . THR A 1 71 ? 5.401 11.627 -5.385 1.00 89.44 71 THR A O 1
ATOM 578 N N . LEU A 1 72 ? 4.546 9.625 -5.907 1.00 89.38 72 LEU A N 1
ATOM 579 C CA . LEU A 1 72 ? 3.497 9.713 -4.888 1.00 89.38 72 LEU A CA 1
ATOM 580 C C . LEU A 1 72 ? 4.062 9.681 -3.465 1.00 89.38 72 LEU A C 1
ATOM 582 O O . LEU A 1 72 ? 3.546 10.391 -2.598 1.00 89.38 72 LEU A O 1
ATOM 586 N N . PHE A 1 73 ? 5.120 8.907 -3.222 1.00 88.81 73 PHE A N 1
ATOM 587 C CA . PHE A 1 73 ? 5.800 8.854 -1.932 1.00 88.81 73 PHE A CA 1
ATOM 588 C C . PHE A 1 73 ? 6.487 10.182 -1.592 1.00 88.81 73 PHE A C 1
ATOM 590 O O . PHE A 1 73 ? 6.250 10.740 -0.517 1.00 88.81 73 PHE A O 1
ATOM 597 N N . PHE A 1 74 ? 7.255 10.753 -2.524 1.00 90.44 74 PHE A N 1
ATOM 598 C CA . PHE A 1 74 ? 7.907 12.056 -2.351 1.00 90.44 74 PHE A CA 1
ATOM 599 C C . PHE A 1 74 ? 6.897 13.182 -2.112 1.00 90.44 74 PHE A C 1
ATOM 601 O O . PHE A 1 74 ? 7.122 14.052 -1.270 1.00 90.44 74 PHE A O 1
ATOM 608 N N . ASN A 1 75 ? 5.741 13.120 -2.778 1.00 93.88 75 ASN A N 1
ATOM 609 C CA . ASN A 1 75 ? 4.644 14.065 -2.581 1.00 93.88 75 ASN A CA 1
ATOM 610 C C . ASN A 1 75 ? 3.797 13.783 -1.327 1.00 93.88 75 ASN A C 1
ATOM 612 O O . ASN A 1 75 ? 2.816 14.486 -1.085 1.00 93.88 75 ASN A O 1
ATOM 616 N N . ARG A 1 76 ? 4.153 12.773 -0.517 1.00 92.56 76 ARG A N 1
ATOM 617 C CA . ARG A 1 76 ? 3.433 12.356 0.704 1.00 92.56 76 ARG A CA 1
ATOM 618 C C . ARG A 1 76 ? 1.981 11.934 0.443 1.00 92.56 76 ARG A C 1
ATOM 620 O O . ARG A 1 76 ? 1.141 11.992 1.338 1.00 92.56 76 ARG A O 1
ATOM 627 N N . ARG A 1 77 ? 1.694 11.513 -0.790 1.00 93.19 77 ARG A N 1
ATOM 628 C CA . ARG A 1 77 ? 0.396 10.997 -1.252 1.00 93.19 77 ARG A CA 1
ATOM 629 C C . ARG A 1 77 ? 0.310 9.474 -1.135 1.00 93.19 77 ARG A C 1
ATOM 631 O O . ARG A 1 77 ? -0.789 8.930 -1.143 1.00 93.19 77 ARG A O 1
ATOM 638 N N . LEU A 1 78 ? 1.460 8.815 -1.004 1.00 90.81 78 LEU A N 1
ATOM 639 C CA . LEU A 1 78 ? 1.628 7.410 -0.653 1.00 90.81 78 LEU A CA 1
ATOM 640 C C . LEU A 1 78 ? 2.590 7.325 0.539 1.00 90.81 78 LEU A C 1
ATOM 642 O O . LEU A 1 78 ? 3.638 7.963 0.531 1.00 90.81 78 LEU A O 1
ATOM 646 N N . SER A 1 79 ? 2.263 6.537 1.558 1.00 91.44 79 SER A N 1
ATOM 647 C CA . SER A 1 79 ? 3.209 6.141 2.602 1.00 91.44 79 SER A CA 1
ATOM 648 C C . SER A 1 79 ? 3.306 4.625 2.691 1.00 91.44 79 SER A C 1
ATOM 650 O O . SER A 1 79 ? 2.336 3.900 2.456 1.00 91.44 79 SER A O 1
ATOM 652 N N . ILE A 1 80 ? 4.512 4.163 3.010 1.00 89.56 80 ILE A N 1
ATOM 653 C CA . ILE A 1 80 ? 4.833 2.765 3.264 1.00 89.56 80 ILE A CA 1
ATOM 654 C C . ILE A 1 80 ? 5.491 2.727 4.642 1.00 89.56 80 ILE A C 1
ATOM 656 O O . ILE A 1 80 ? 6.537 3.339 4.847 1.00 89.56 80 ILE A O 1
ATOM 660 N N . GLU A 1 81 ? 4.845 2.070 5.598 1.00 90.81 81 GLU A N 1
ATOM 661 C CA . GLU A 1 81 ? 5.269 2.007 7.000 1.00 90.81 81 GLU A CA 1
ATOM 662 C C . GLU A 1 81 ? 5.461 0.547 7.415 1.00 90.81 81 GLU A C 1
ATOM 664 O O . GLU A 1 81 ? 4.669 -0.307 7.023 1.00 90.81 81 GLU A O 1
ATOM 669 N N . GLY A 1 82 ? 6.477 0.255 8.227 1.00 87.56 82 GLY A N 1
ATOM 670 C CA . GLY A 1 82 ? 6.787 -1.103 8.684 1.00 87.56 82 GLY A CA 1
ATOM 671 C C . GLY A 1 82 ? 8.157 -1.575 8.205 1.00 87.56 82 GLY A C 1
ATOM 672 O O . GLY A 1 82 ? 9.109 -0.797 8.192 1.00 87.56 82 GLY A O 1
ATOM 673 N N . ASP A 1 83 ? 8.263 -2.852 7.846 1.00 85.50 83 ASP A N 1
ATOM 674 C CA . ASP A 1 83 ? 9.510 -3.462 7.380 1.00 85.50 83 ASP A CA 1
ATOM 675 C C . ASP A 1 83 ? 9.956 -2.843 6.042 1.00 85.50 83 ASP A C 1
ATOM 677 O O . ASP A 1 83 ? 9.314 -3.011 5.005 1.00 85.50 83 ASP A O 1
ATOM 681 N N . THR A 1 84 ? 11.077 -2.123 6.065 1.00 77.00 84 THR A N 1
ATOM 682 C CA . THR A 1 84 ? 11.626 -1.418 4.900 1.00 77.00 84 THR A CA 1
ATOM 683 C C . THR A 1 84 ? 11.920 -2.347 3.721 1.00 77.00 84 THR A C 1
ATOM 685 O O . THR A 1 84 ? 11.723 -1.956 2.570 1.00 77.00 84 THR A O 1
ATOM 688 N N . GLU A 1 85 ? 12.370 -3.578 3.974 1.00 75.38 85 GLU A N 1
ATOM 689 C CA . GLU A 1 85 ? 12.679 -4.534 2.909 1.00 75.38 85 GLU A CA 1
ATOM 690 C C . GLU A 1 85 ? 11.394 -5.062 2.258 1.00 75.38 85 GLU A C 1
ATOM 692 O O . GLU A 1 85 ? 11.334 -5.181 1.032 1.00 75.38 85 GLU A O 1
ATOM 697 N N . LEU A 1 86 ? 10.334 -5.290 3.045 1.00 73.75 86 LEU A N 1
ATOM 698 C CA . LEU A 1 86 ? 8.999 -5.567 2.499 1.00 73.75 86 LEU A CA 1
ATOM 699 C C . LEU A 1 86 ? 8.435 -4.362 1.741 1.00 73.75 86 LEU A C 1
ATOM 701 O O . LEU A 1 86 ? 7.790 -4.531 0.708 1.00 73.75 86 LEU A O 1
ATOM 705 N N . GLY A 1 87 ? 8.687 -3.151 2.239 1.00 75.25 87 GLY A N 1
ATOM 706 C CA . GLY A 1 87 ? 8.280 -1.907 1.596 1.00 75.25 87 GLY A CA 1
ATOM 707 C C . GLY A 1 87 ? 8.859 -1.767 0.194 1.00 75.25 87 GLY A C 1
ATOM 708 O O . GLY A 1 87 ? 8.123 -1.502 -0.756 1.00 75.25 87 GLY A O 1
ATOM 709 N N . LEU A 1 88 ? 10.157 -2.036 0.047 1.00 76.12 88 LEU A N 1
ATOM 710 C CA . LEU A 1 88 ? 10.833 -2.038 -1.248 1.00 76.12 88 LEU A CA 1
ATOM 711 C C . LEU A 1 88 ? 10.283 -3.129 -2.181 1.00 76.12 88 LEU A C 1
ATOM 713 O O . LEU A 1 88 ? 10.050 -2.882 -3.361 1.00 76.12 88 LEU A O 1
ATOM 717 N N . MET A 1 89 ? 10.015 -4.320 -1.644 1.00 68.75 89 MET A N 1
ATOM 718 C CA . MET A 1 89 ? 9.398 -5.434 -2.375 1.00 68.75 89 MET A CA 1
ATOM 719 C C . MET A 1 89 ? 8.024 -5.087 -2.938 1.00 68.75 89 MET A C 1
ATOM 721 O O . MET A 1 89 ? 7.728 -5.343 -4.107 1.00 68.75 89 MET A O 1
ATOM 725 N N . VAL A 1 90 ? 7.173 -4.507 -2.099 1.00 72.81 90 VAL A N 1
ATOM 726 C CA . VAL A 1 90 ? 5.839 -4.083 -2.497 1.00 72.81 90 VAL A CA 1
ATOM 727 C C . VAL A 1 90 ? 5.927 -2.969 -3.529 1.00 72.81 90 VAL A C 1
ATOM 729 O O . VAL A 1 90 ? 5.180 -3.019 -4.500 1.00 72.81 90 VAL A O 1
ATOM 732 N N . LYS A 1 91 ? 6.867 -2.029 -3.388 1.00 72.00 91 LYS A N 1
ATOM 733 C CA . LYS A 1 91 ? 7.118 -1.002 -4.404 1.00 72.00 91 LYS A CA 1
ATOM 734 C C . LYS A 1 91 ? 7.462 -1.621 -5.761 1.00 72.00 91 LYS A C 1
ATOM 736 O O . LYS A 1 91 ? 6.774 -1.352 -6.736 1.00 72.00 91 LYS A O 1
ATOM 741 N N . ASN A 1 92 ? 8.422 -2.548 -5.791 1.00 67.94 92 ASN A N 1
ATOM 742 C CA . ASN A 1 92 ? 8.801 -3.267 -7.013 1.00 67.94 92 ASN A CA 1
ATOM 743 C C . ASN A 1 92 ? 7.625 -4.060 -7.606 1.00 67.94 92 ASN A C 1
ATOM 745 O O . ASN A 1 92 ? 7.498 -4.193 -8.821 1.00 67.94 92 ASN A O 1
ATOM 749 N N . THR A 1 93 ? 6.749 -4.589 -6.749 1.00 65.31 93 THR A N 1
ATOM 750 C CA . THR A 1 93 ? 5.531 -5.281 -7.186 1.00 65.31 93 THR A CA 1
ATOM 751 C C . THR A 1 93 ? 4.535 -4.299 -7.789 1.00 65.31 93 THR A C 1
ATOM 753 O O . THR A 1 93 ? 3.982 -4.598 -8.838 1.00 65.31 93 THR A O 1
ATOM 756 N N . LEU A 1 94 ? 4.321 -3.133 -7.172 1.00 66.62 94 LEU A N 1
ATOM 757 C CA . LEU A 1 94 ? 3.473 -2.065 -7.706 1.00 66.62 94 LEU A CA 1
ATOM 758 C C . LEU A 1 94 ? 3.978 -1.573 -9.069 1.00 66.62 94 LEU A C 1
ATOM 760 O O . LEU A 1 94 ? 3.167 -1.413 -9.976 1.00 66.62 94 LEU A O 1
ATOM 764 N N . ASP A 1 95 ? 5.293 -1.425 -9.240 1.00 65.38 95 ASP A N 1
ATOM 765 C CA . ASP A 1 95 ? 5.909 -1.077 -10.527 1.00 65.38 95 ASP A CA 1
ATOM 766 C C . ASP A 1 95 ? 5.638 -2.160 -11.594 1.00 65.38 95 ASP A C 1
ATOM 768 O O . ASP A 1 95 ? 5.302 -1.868 -12.749 1.00 65.38 95 ASP A O 1
ATOM 772 N N . ALA A 1 96 ? 5.722 -3.433 -11.192 1.00 59.44 96 ALA A N 1
ATOM 773 C CA . ALA A 1 96 ? 5.522 -4.594 -12.058 1.00 59.44 96 ALA A CA 1
ATOM 774 C C . ALA A 1 96 ? 4.047 -4.985 -12.285 1.00 59.44 96 ALA A C 1
ATOM 776 O O . ALA A 1 96 ? 3.769 -5.785 -13.182 1.00 59.44 96 ALA A O 1
ATOM 777 N N . LEU A 1 97 ? 3.094 -4.461 -11.503 1.00 57.00 97 LEU A N 1
ATOM 778 C CA . LEU A 1 97 ? 1.671 -4.778 -11.644 1.00 57.00 97 LEU A CA 1
ATOM 779 C C . LEU A 1 97 ? 1.152 -4.232 -12.973 1.00 57.00 97 LEU A C 1
ATOM 781 O O . LEU A 1 97 ? 0.988 -3.028 -13.152 1.00 57.00 97 LEU A O 1
ATOM 785 N N . ASP A 1 98 ? 0.845 -5.133 -13.903 1.00 48.88 98 ASP A N 1
ATOM 786 C CA . ASP A 1 98 ? 0.020 -4.782 -15.051 1.00 48.88 98 ASP A CA 1
ATOM 787 C C . ASP A 1 98 ? -1.394 -4.394 -14.573 1.00 48.88 98 ASP A C 1
ATOM 789 O O . ASP A 1 98 ? -1.945 -5.096 -13.714 1.00 48.88 98 ASP A O 1
ATOM 793 N N . PRO A 1 99 ? -2.021 -3.332 -15.121 1.00 46.72 99 PRO A N 1
ATOM 794 C CA . PRO A 1 99 ? -3.392 -2.928 -14.789 1.00 46.72 99 PRO A CA 1
ATOM 795 C C . PRO A 1 99 ? -4.422 -4.062 -14.930 1.00 46.72 99 PRO A C 1
ATOM 797 O O . PRO A 1 99 ? -5.470 -4.032 -14.286 1.00 46.72 99 PRO A O 1
ATOM 800 N N . ASP A 1 100 ? -4.104 -5.108 -15.695 1.00 42.84 100 ASP A N 1
ATOM 801 C CA . ASP A 1 100 ? -4.939 -6.299 -15.860 1.00 42.84 100 ASP A CA 1
ATOM 802 C C . ASP A 1 100 ? -4.962 -7.243 -14.639 1.00 42.84 100 ASP A C 1
ATOM 804 O O . ASP A 1 100 ? -5.838 -8.105 -14.545 1.00 42.84 100 ASP A O 1
ATOM 808 N N . ILE A 1 101 ? -4.037 -7.107 -13.679 1.00 43.34 101 ILE A N 1
ATOM 809 C CA . ILE A 1 101 ? -3.940 -8.012 -12.515 1.00 43.34 101 ILE A CA 1
ATOM 810 C C . ILE A 1 101 ? -4.885 -7.580 -11.381 1.00 43.34 101 ILE A C 1
ATOM 812 O O . ILE A 1 101 ? -5.418 -8.425 -10.654 1.00 43.34 101 ILE A O 1
ATOM 816 N N . LEU A 1 102 ? -5.182 -6.284 -11.261 1.00 44.75 102 LEU A N 1
ATOM 817 C CA . LEU A 1 102 ? -6.160 -5.767 -10.303 1.00 44.75 102 LEU A CA 1
ATOM 818 C C . LEU A 1 102 ? -7.529 -5.655 -10.961 1.00 44.75 102 LEU A C 1
ATOM 820 O O . LEU A 1 102 ? -8.034 -4.571 -11.235 1.00 44.75 102 LEU A O 1
ATOM 824 N N . HIS A 1 103 ? -8.169 -6.805 -11.187 1.00 44.50 103 HIS A N 1
ATOM 825 C CA . HIS A 1 103 ? -9.551 -6.809 -11.648 1.00 44.50 103 HIS A CA 1
ATOM 826 C C . HIS A 1 103 ? -10.423 -5.988 -10.679 1.00 44.50 103 HIS A C 1
ATOM 828 O O . HIS A 1 103 ? -10.593 -6.393 -9.520 1.00 44.50 103 HIS A O 1
ATOM 834 N N . PRO A 1 104 ? -11.078 -4.905 -11.149 1.00 42.38 104 PRO A N 1
ATOM 835 C CA . PRO A 1 104 ? -11.919 -4.043 -10.320 1.00 42.38 104 PRO A CA 1
ATOM 836 C C . PRO A 1 104 ? -12.990 -4.829 -9.565 1.00 42.38 104 PRO A C 1
ATOM 838 O O . PRO A 1 104 ? -13.392 -4.463 -8.472 1.00 42.38 104 PRO A O 1
ATOM 841 N N . ARG A 1 105 ? -13.424 -5.974 -10.105 1.00 43.91 105 ARG A N 1
ATOM 842 C CA . ARG A 1 105 ? -14.391 -6.876 -9.467 1.00 43.91 105 ARG A CA 1
ATOM 843 C C . ARG A 1 105 ? -13.899 -7.519 -8.166 1.00 43.91 105 ARG A C 1
ATOM 845 O O . ARG A 1 105 ? -14.726 -7.740 -7.284 1.00 43.91 105 ARG A O 1
ATOM 852 N N . ALA A 1 106 ? -12.611 -7.833 -8.034 1.00 47.78 106 ALA A N 1
ATOM 853 C CA . ALA A 1 106 ? -12.055 -8.379 -6.793 1.00 47.78 106 ALA A CA 1
ATOM 854 C C . ALA A 1 106 ? -11.998 -7.291 -5.710 1.00 47.78 106 ALA A C 1
ATOM 856 O O . ALA A 1 106 ? -12.489 -7.499 -4.598 1.00 47.78 106 ALA A O 1
ATOM 857 N N . VAL A 1 107 ? -11.537 -6.097 -6.099 1.00 50.28 107 VAL A N 1
ATOM 858 C CA . VAL A 1 107 ? -11.518 -4.895 -5.254 1.00 50.28 107 VAL A CA 1
ATOM 859 C C . VAL A 1 107 ? -12.936 -4.476 -4.856 1.00 50.28 107 VAL A C 1
ATOM 861 O O . VAL A 1 107 ? -13.174 -4.180 -3.696 1.00 50.28 107 VAL A O 1
ATOM 864 N N . LEU A 1 108 ? -13.918 -4.533 -5.760 1.00 50.88 108 LEU A N 1
ATOM 865 C CA . LEU A 1 108 ? -15.321 -4.194 -5.481 1.00 50.88 108 LEU A CA 1
ATOM 866 C C . LEU A 1 108 ? -16.014 -5.223 -4.579 1.00 50.88 108 LEU A C 1
ATOM 868 O O . LEU A 1 108 ? -16.805 -4.843 -3.715 1.00 50.88 108 LEU A O 1
ATOM 872 N N . LYS A 1 109 ? -15.729 -6.525 -4.735 1.00 51.53 109 LYS A N 1
ATOM 873 C CA . LYS A 1 109 ? -16.259 -7.558 -3.824 1.00 51.53 109 LYS A CA 1
ATOM 874 C C . LYS A 1 109 ? -15.749 -7.353 -2.397 1.00 51.53 109 LYS A C 1
ATOM 876 O O . LYS A 1 109 ? -16.530 -7.480 -1.457 1.00 51.53 109 LYS A O 1
ATOM 881 N N . GLN A 1 110 ? -14.474 -7.006 -2.241 1.00 51.16 110 GLN A N 1
ATOM 882 C CA . GLN A 1 110 ? -13.885 -6.735 -0.930 1.00 51.16 110 GLN A CA 1
ATOM 883 C C . GLN A 1 110 ? -14.258 -5.353 -0.398 1.00 51.16 110 GLN A C 1
ATOM 885 O O . GLN A 1 110 ? -14.558 -5.229 0.783 1.00 51.16 110 GLN A O 1
ATOM 890 N N . GLY A 1 111 ? -14.370 -4.348 -1.265 1.00 53.81 111 GLY A N 1
ATOM 891 C CA . GLY A 1 111 ? -14.921 -3.036 -0.951 1.00 53.81 111 GLY A CA 1
ATOM 892 C C . GLY A 1 111 ? -16.331 -3.155 -0.390 1.00 53.81 111 GLY A C 1
ATOM 893 O O . GLY A 1 111 ? -16.621 -2.536 0.620 1.00 53.81 111 GLY A O 1
ATOM 894 N N . LYS A 1 112 ? -17.176 -4.039 -0.941 1.00 54.44 112 LYS A N 1
ATOM 895 C CA . LYS A 1 112 ? -18.505 -4.344 -0.387 1.00 54.44 112 LYS A CA 1
ATOM 896 C C . LYS A 1 112 ? -18.434 -4.989 1.003 1.00 54.44 112 LYS A C 1
ATOM 898 O O . LYS A 1 112 ? -19.226 -4.621 1.863 1.00 54.44 112 LYS A O 1
ATOM 903 N N . ALA A 1 113 ? -17.505 -5.917 1.239 1.00 54.53 113 ALA A N 1
ATOM 904 C CA . ALA A 1 113 ? -17.321 -6.554 2.548 1.00 54.53 113 ALA A CA 1
ATOM 905 C C . ALA A 1 113 ? -16.764 -5.579 3.603 1.00 54.53 113 ALA A C 1
ATOM 907 O O . ALA A 1 113 ? -17.246 -5.557 4.732 1.00 54.53 113 ALA A O 1
ATOM 908 N N . ALA A 1 114 ? -15.816 -4.719 3.229 1.00 53.97 114 ALA A N 1
ATOM 909 C CA . ALA A 1 114 ? -15.285 -3.677 4.102 1.00 53.97 114 ALA A CA 1
ATOM 910 C C . ALA A 1 114 ? -16.293 -2.550 4.340 1.00 53.97 114 ALA A C 1
ATOM 912 O O . ALA A 1 114 ? -16.396 -2.080 5.465 1.00 53.97 114 ALA A O 1
ATOM 913 N N . LEU A 1 115 ? -17.098 -2.166 3.340 1.00 52.06 115 LEU A N 1
ATOM 914 C CA . LEU A 1 115 ? -18.224 -1.252 3.552 1.00 52.06 115 LEU A CA 1
ATOM 915 C C . LEU A 1 115 ? -19.222 -1.864 4.534 1.00 52.06 115 LEU A C 1
ATOM 917 O O . LEU A 1 115 ? -19.709 -1.172 5.414 1.00 52.06 115 LEU A O 1
ATOM 921 N N . GLN A 1 116 ? -19.518 -3.160 4.408 1.00 57.75 116 GLN A N 1
ATOM 922 C CA . GLN A 1 116 ? -20.388 -3.864 5.350 1.00 57.75 116 GLN A CA 1
ATOM 923 C C . GLN A 1 116 ? -19.798 -3.911 6.762 1.00 57.75 116 GLN A C 1
ATOM 925 O O . GLN A 1 116 ? -20.558 -3.769 7.716 1.00 57.75 116 GLN A O 1
ATOM 930 N N . ASP A 1 117 ? -18.482 -4.079 6.912 1.00 54.22 117 ASP A N 1
ATOM 931 C CA . ASP A 1 117 ? -17.813 -4.004 8.217 1.00 54.22 117 ASP A CA 1
ATOM 932 C C . ASP A 1 117 ? -17.858 -2.579 8.790 1.00 54.22 117 ASP A C 1
ATOM 934 O O . ASP A 1 117 ? -18.226 -2.392 9.945 1.00 54.22 117 ASP A O 1
ATOM 938 N N . VAL A 1 118 ? -17.582 -1.555 7.976 1.00 50.94 118 VAL A N 1
ATOM 939 C CA . VAL A 1 118 ? -17.659 -0.141 8.382 1.00 50.94 118 VAL A CA 1
ATOM 940 C C . VAL A 1 118 ? -19.079 0.259 8.772 1.00 50.94 118 VAL A C 1
ATOM 942 O O . VAL A 1 118 ? -19.266 0.866 9.820 1.00 50.94 118 VAL A O 1
ATOM 945 N N . LEU A 1 119 ? -20.086 -0.132 7.991 1.00 52.91 119 LEU A N 1
ATOM 946 C CA . LEU A 1 119 ? -21.499 0.133 8.284 1.00 52.91 119 LEU A CA 1
ATOM 947 C C . LEU A 1 119 ? -21.999 -0.625 9.522 1.00 52.91 119 LEU A C 1
ATOM 949 O O . LEU A 1 119 ? -22.980 -0.215 10.137 1.00 52.91 119 LEU A O 1
ATOM 953 N N . ARG A 1 120 ? -21.347 -1.733 9.892 1.00 50.22 120 ARG A N 1
ATOM 954 C CA . ARG A 1 120 ? -21.651 -2.498 11.109 1.00 50.22 120 ARG A CA 1
ATOM 955 C C . ARG A 1 120 ? -20.946 -1.970 12.354 1.00 50.22 120 ARG A C 1
ATOM 957 O O . ARG A 1 120 ? -21.328 -2.357 13.458 1.00 50.22 120 ARG A O 1
ATOM 964 N N . ARG A 1 121 ? -19.941 -1.102 12.217 1.00 41.25 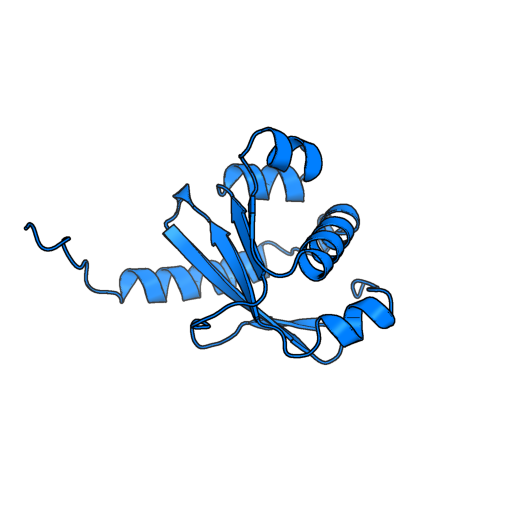121 ARG A N 1
ATOM 965 C CA . ARG A 1 121 ? -19.264 -0.488 13.363 1.00 41.25 121 ARG A CA 1
ATOM 966 C C . ARG A 1 121 ? -20.134 0.647 13.918 1.00 41.25 121 ARG A C 1
ATOM 968 O O . ARG A 1 121 ? -20.457 1.569 13.173 1.00 41.25 121 ARG A O 1
ATOM 975 N N . PRO A 1 122 ? -20.506 0.634 15.211 1.00 35.06 122 PRO A N 1
ATOM 976 C CA . PRO A 1 122 ? -21.158 1.786 15.821 1.00 35.06 122 PRO A CA 1
ATOM 977 C C . PRO A 1 122 ? -20.211 2.989 15.756 1.00 35.06 122 PRO A C 1
ATOM 979 O O . PRO A 1 122 ? -19.023 2.861 16.063 1.00 35.06 122 PRO A O 1
ATOM 982 N N . ILE A 1 123 ? -20.739 4.151 15.361 1.00 38.28 123 ILE A N 1
ATOM 983 C CA . ILE A 1 123 ? -20.017 5.427 15.381 1.00 38.28 123 ILE A CA 1
ATOM 984 C C . ILE A 1 123 ? -19.647 5.703 16.842 1.00 38.28 123 ILE A C 1
ATOM 986 O O . ILE A 1 123 ? -20.478 6.147 17.631 1.00 38.28 123 ILE A O 1
ATOM 990 N N . ARG A 1 124 ? -18.410 5.388 17.236 1.00 37.81 124 ARG A N 1
ATOM 991 C CA . ARG A 1 124 ? -17.870 5.837 18.518 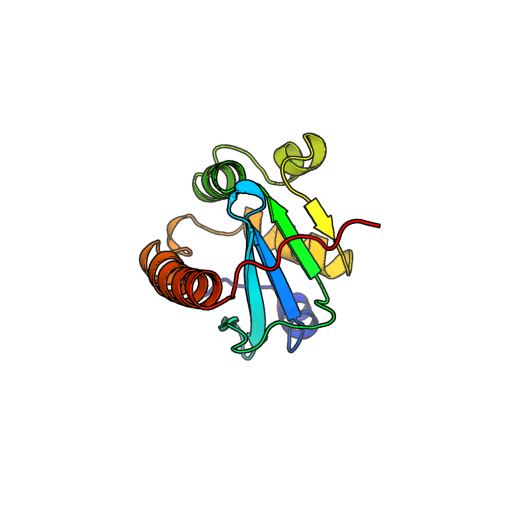1.00 37.81 124 ARG A CA 1
ATOM 992 C C . ARG A 1 124 ? -17.512 7.307 18.357 1.00 37.81 124 ARG A C 1
ATOM 994 O O . ARG A 1 124 ? -16.533 7.634 17.692 1.00 37.81 124 ARG A O 1
ATOM 1001 N N . THR A 1 125 ? -18.321 8.183 18.940 1.00 33.44 125 THR A N 1
ATOM 1002 C CA . THR A 1 125 ? -17.945 9.576 19.179 1.00 33.44 125 THR A CA 1
ATOM 1003 C C . THR A 1 125 ? -16.656 9.601 20.008 1.00 33.44 125 THR A C 1
ATOM 1005 O O . THR A 1 125 ? -16.544 8.825 20.964 1.00 33.44 125 THR A O 1
ATOM 1008 N N . PRO A 1 126 ? -15.661 10.437 19.657 1.00 34.41 126 PRO A N 1
ATOM 1009 C CA .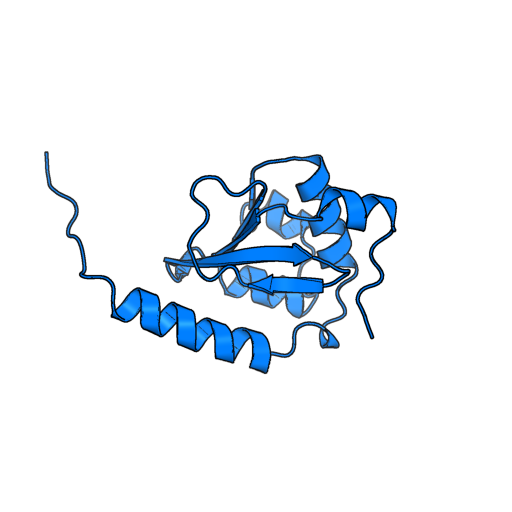 PRO A 1 126 ? -14.487 10.602 20.501 1.00 34.41 126 PRO A CA 1
ATOM 1010 C C . PRO A 1 126 ? -14.950 11.126 21.863 1.00 34.41 126 PRO A C 1
ATOM 1012 O O . PRO A 1 126 ? -15.669 12.122 21.939 1.00 34.41 126 PRO A O 1
ATOM 1015 N N . ALA A 1 127 ? -14.596 10.410 22.929 1.00 35.59 127 ALA A N 1
ATOM 1016 C CA . ALA A 1 127 ? -14.832 10.868 24.287 1.00 35.59 127 ALA A CA 1
ATOM 1017 C C . ALA A 1 127 ? -13.978 12.119 24.518 1.00 35.59 127 ALA A C 1
ATOM 1019 O O . ALA A 1 127 ? -12.751 12.054 24.454 1.00 35.59 127 ALA A O 1
ATOM 1020 N N . SER A 1 128 ? -14.645 13.249 24.734 1.00 38.97 128 SER A N 1
ATOM 1021 C CA . SER A 1 128 ? -14.023 14.499 25.153 1.00 38.97 128 SER A CA 1
ATOM 1022 C C . SER A 1 128 ? -13.345 14.307 26.511 1.00 38.97 128 SER A C 1
ATOM 1024 O O . SER A 1 128 ? -13.946 13.766 27.442 1.00 38.97 128 SER A O 1
ATOM 1026 N N . SER A 1 129 ? -12.106 14.764 26.639 1.00 45.34 129 SER A N 1
ATOM 1027 C CA . SER A 1 129 ? -11.455 15.073 27.915 1.00 45.34 129 SER A CA 1
ATOM 1028 C C . SER A 1 129 ? -10.670 16.359 27.746 1.00 45.34 129 SER A C 1
ATOM 1030 O O . SER A 1 129 ? -10.089 16.530 26.650 1.00 45.34 129 SER A O 1
#

pLDDT: mean 70.63, std 17.63, range [33.41, 93.88]

Organism: Alcaligenes faecalis (NCBI:txid511)